Protein AF-A0A7Y3HN70-F1 (afdb_monomer_lite)

Secondary structure (DSSP, 8-state):
-PPPPHHHHHHHHHHHHHHHHHS-TT-SSSSHHHHHHHHHHHHHHHHHTT--HHHHHHHHHHHHHTTGGGG-

pLDDT: mean 93.92, std 8.89, range [46.66, 98.56]

Sequence (72 aa):
MGNKSEIEKKVSQYVKQLLADKLDKKRVYHSLDHTQRIVAAVDKIAEGNGLDDKEKQKLRIAAWFHDTGYIT

Radius of gyration: 12.66 Å; chains: 1; bounding box: 32×22×30 Å

Structure (mmCIF, N/CA/C/O backbone):
data_AF-A0A7Y3HN70-F1
#
_entry.id   AF-A0A7Y3HN70-F1
#
loop_
_atom_site.group_PDB
_atom_site.id
_atom_site.type_symbol
_atom_site.label_atom_id
_atom_site.label_alt_id
_atom_site.label_comp_id
_atom_site.label_asym_id
_atom_site.label_entity_id
_atom_site.label_seq_id
_atom_site.pdbx_PDB_ins_code
_atom_site.Cartn_x
_atom_site.Cartn_y
_atom_site.Cartn_z
_atom_site.occupancy
_atom_site.B_iso_or_equiv
_atom_site.auth_seq_id
_atom_site.auth_comp_id
_atom_site.auth_asym_id
_atom_site.auth_atom_id
_atom_site.pdbx_PDB_model_num
ATOM 1 N N . MET A 1 1 ? -18.319 4.318 0.734 1.00 46.66 1 MET A N 1
ATOM 2 C CA . MET A 1 1 ? -16.841 4.375 0.739 1.00 46.66 1 MET A CA 1
ATOM 3 C C . MET A 1 1 ? -16.423 5.456 1.722 1.00 46.66 1 MET A C 1
ATOM 5 O O . MET A 1 1 ? -16.696 6.619 1.461 1.00 46.66 1 MET A O 1
ATOM 9 N N . GLY A 1 2 ? -15.877 5.080 2.882 1.00 57.09 2 GLY A N 1
ATOM 10 C CA . GLY A 1 2 ? -15.393 6.049 3.871 1.00 57.09 2 GLY A CA 1
ATOM 11 C C . GLY A 1 2 ? -14.229 6.874 3.315 1.00 57.09 2 GLY A C 1
ATOM 12 O O . GLY A 1 2 ? -13.457 6.383 2.488 1.00 57.09 2 GLY A O 1
ATOM 13 N N . ASN A 1 3 ? -14.112 8.132 3.739 1.00 68.44 3 ASN A N 1
ATOM 14 C CA . ASN A 1 3 ? -12.973 8.970 3.369 1.00 68.44 3 ASN A CA 1
ATOM 15 C C . ASN A 1 3 ? -11.674 8.307 3.844 1.00 68.44 3 ASN A C 1
ATOM 17 O O . ASN A 1 3 ? -11.515 8.033 5.032 1.00 68.44 3 ASN A O 1
ATOM 21 N N . LYS A 1 4 ? -10.738 8.057 2.919 1.00 75.44 4 LYS A N 1
ATOM 22 C CA . LYS A 1 4 ? -9.409 7.540 3.271 1.00 75.44 4 LYS A CA 1
ATOM 23 C C . LYS A 1 4 ? -8.696 8.535 4.180 1.00 75.44 4 LYS A C 1
ATOM 25 O O . LYS A 1 4 ? -8.721 9.739 3.911 1.00 75.44 4 LYS A O 1
ATOM 30 N N . SER A 1 5 ? -8.033 8.024 5.213 1.00 91.69 5 SER A N 1
ATOM 31 C CA . SER A 1 5 ? -7.244 8.854 6.121 1.00 91.69 5 SER A CA 1
ATOM 32 C C . SER A 1 5 ? -6.075 9.539 5.404 1.00 91.69 5 SER A C 1
ATOM 34 O O . SER A 1 5 ? -5.618 9.102 4.343 1.00 91.69 5 SER A O 1
ATOM 36 N N . GLU A 1 6 ? -5.533 10.589 6.020 1.00 95.75 6 GLU A N 1
ATOM 37 C CA . GLU A 1 6 ? -4.357 11.291 5.494 1.00 95.75 6 GLU A CA 1
ATOM 38 C C . GLU A 1 6 ? -3.132 10.379 5.345 1.00 95.75 6 GLU A C 1
ATOM 40 O O . GLU A 1 6 ? -2.380 10.511 4.378 1.00 95.75 6 GLU A O 1
ATOM 45 N N . ILE A 1 7 ? -2.941 9.406 6.245 1.00 96.31 7 ILE A N 1
ATOM 46 C CA . ILE A 1 7 ? -1.828 8.456 6.131 1.00 96.31 7 ILE A CA 1
ATOM 47 C C . ILE A 1 7 ? -2.004 7.522 4.929 1.00 96.31 7 ILE A C 1
ATOM 49 O O . ILE A 1 7 ? -1.050 7.282 4.195 1.00 96.31 7 ILE A O 1
ATOM 53 N N . GLU A 1 8 ? -3.221 7.057 4.650 1.00 96.69 8 GLU A N 1
ATOM 54 C CA . GLU A 1 8 ? -3.488 6.184 3.501 1.00 96.69 8 GLU A CA 1
ATOM 55 C C . GLU A 1 8 ? -3.290 6.907 2.167 1.00 96.69 8 GLU A C 1
ATOM 57 O O . GLU A 1 8 ? -2.786 6.314 1.208 1.00 96.69 8 GLU A O 1
ATOM 62 N N . LYS A 1 9 ? -3.635 8.200 2.104 1.00 97.31 9 LYS A N 1
ATOM 63 C CA . LYS A 1 9 ? -3.338 9.040 0.936 1.00 97.31 9 LYS A CA 1
ATOM 64 C C . LYS A 1 9 ? -1.830 9.124 0.709 1.00 97.31 9 LYS A C 1
ATOM 66 O O . LYS A 1 9 ? -1.379 8.774 -0.383 1.00 97.31 9 LYS A O 1
ATOM 71 N N . LYS A 1 10 ? -1.061 9.480 1.748 1.00 98.38 10 LYS A N 1
ATOM 72 C CA . LYS A 1 10 ? 0.409 9.570 1.695 1.00 98.38 10 LYS A CA 1
ATOM 73 C C . LYS A 1 10 ? 1.058 8.251 1.274 1.00 98.38 10 LYS A C 1
ATOM 75 O O . LYS A 1 10 ? 1.898 8.252 0.382 1.00 98.38 10 LYS A O 1
ATOM 80 N N . VAL A 1 11 ? 0.628 7.130 1.856 1.00 98.44 11 VAL A N 1
ATOM 81 C CA . VAL A 1 11 ? 1.127 5.788 1.510 1.00 98.44 11 VAL A CA 1
ATOM 82 C C . VAL A 1 11 ? 0.858 5.463 0.042 1.00 98.44 11 VAL A C 1
ATOM 84 O O . VAL A 1 11 ? 1.777 5.089 -0.682 1.00 98.44 11 VAL A O 1
ATOM 87 N N . SER A 1 12 ? -0.378 5.661 -0.427 1.00 97.94 12 SER A N 1
ATOM 88 C CA . SER A 1 12 ? -0.724 5.360 -1.819 1.00 97.94 12 SER A CA 1
ATOM 89 C C . SER A 1 12 ? 0.050 6.216 -2.824 1.00 97.94 12 SER A C 1
ATOM 91 O O . SER A 1 12 ? 0.456 5.712 -3.867 1.00 97.94 12 SER A O 1
ATOM 93 N N . GLN A 1 13 ? 0.272 7.499 -2.520 1.00 98.38 13 GLN A N 1
ATOM 94 C CA . GLN A 1 13 ? 1.062 8.398 -3.361 1.00 98.38 13 GLN A CA 1
ATOM 95 C C . GLN A 1 13 ? 2.534 7.986 -3.383 1.00 98.38 13 GLN A C 1
ATOM 97 O O . GLN A 1 13 ? 3.116 7.887 -4.460 1.00 98.38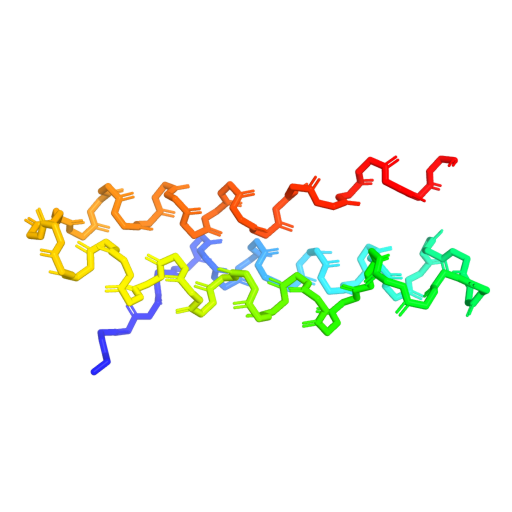 13 GLN A O 1
ATOM 102 N N . TYR A 1 14 ? 3.107 7.688 -2.215 1.00 98.44 14 TYR A N 1
ATOM 103 C CA . TYR A 1 14 ? 4.492 7.246 -2.097 1.00 98.44 14 TYR A CA 1
ATOM 104 C C . TYR A 1 14 ? 4.753 5.968 -2.900 1.00 98.44 14 TYR A C 1
ATOM 106 O O . TYR A 1 14 ? 5.667 5.940 -3.717 1.00 98.44 14 TYR A O 1
ATOM 114 N N . VAL A 1 15 ? 3.929 4.928 -2.726 1.00 98.31 15 VAL A N 1
ATOM 115 C CA . VAL A 1 15 ? 4.123 3.654 -3.437 1.00 98.31 15 VAL A CA 1
ATOM 116 C C . VAL A 1 15 ? 3.929 3.811 -4.943 1.00 98.31 15 VAL A C 1
ATOM 118 O O . VAL A 1 15 ? 4.710 3.256 -5.713 1.00 98.31 15 VAL A O 1
ATOM 121 N N . LYS A 1 16 ? 2.928 4.587 -5.381 1.00 98.06 16 LYS A N 1
ATOM 122 C CA . LYS A 1 16 ? 2.735 4.886 -6.809 1.00 98.06 16 LYS A CA 1
ATOM 123 C C . LYS A 1 16 ? 3.989 5.490 -7.425 1.00 98.06 16 LYS A C 1
ATOM 125 O O . LYS A 1 16 ? 4.422 5.020 -8.471 1.00 98.06 16 LYS A O 1
ATOM 130 N N . GLN A 1 17 ? 4.564 6.492 -6.764 1.00 98.12 17 GLN A N 1
ATOM 131 C CA . GLN A 1 17 ? 5.782 7.142 -7.232 1.00 98.12 17 GLN A CA 1
ATOM 132 C C . GLN A 1 17 ? 6.971 6.173 -7.210 1.00 98.12 17 GLN A C 1
ATOM 134 O O . GLN A 1 17 ? 7.679 6.048 -8.202 1.00 98.12 17 GLN A O 1
ATOM 139 N N . LEU A 1 18 ? 7.142 5.420 -6.120 1.00 97.50 18 LEU A N 1
ATOM 140 C CA . LEU A 1 18 ? 8.224 4.449 -5.969 1.00 97.50 18 LEU A CA 1
ATOM 141 C C . LEU A 1 18 ? 8.218 3.396 -7.086 1.00 97.50 18 LEU A C 1
ATOM 143 O O . LEU A 1 18 ? 9.250 3.154 -7.706 1.00 97.50 18 LEU A O 1
ATOM 147 N N . LEU A 1 19 ? 7.063 2.782 -7.353 1.00 96.19 19 LEU A N 1
ATOM 148 C CA . LEU A 1 19 ? 6.938 1.768 -8.399 1.00 96.19 19 LEU A CA 1
ATOM 149 C C . LEU A 1 19 ? 7.055 2.383 -9.799 1.00 96.19 19 LEU A C 1
ATOM 151 O O . LEU A 1 19 ? 7.659 1.767 -10.669 1.00 96.19 19 LEU A O 1
ATOM 155 N N . ALA A 1 20 ? 6.539 3.593 -10.024 1.00 94.25 20 ALA A N 1
ATOM 156 C CA . ALA A 1 20 ? 6.710 4.281 -11.304 1.00 94.25 20 ALA A CA 1
ATOM 157 C C . ALA A 1 20 ? 8.188 4.590 -11.612 1.00 94.25 20 ALA A C 1
ATOM 159 O O . ALA A 1 20 ? 8.608 4.467 -12.762 1.00 94.25 20 ALA A O 1
ATOM 160 N N . ASP A 1 21 ? 8.968 4.953 -10.590 1.00 95.50 21 ASP A N 1
ATOM 161 C CA . ASP A 1 21 ? 10.360 5.381 -10.752 1.00 95.50 21 ASP A CA 1
ATOM 162 C C . ASP A 1 21 ? 11.363 4.227 -10.750 1.00 95.50 21 ASP A C 1
ATOM 164 O O . ASP A 1 21 ? 12.417 4.325 -11.382 1.00 95.50 21 ASP A O 1
ATOM 168 N N . LYS A 1 22 ? 11.096 3.167 -9.978 1.00 96.06 22 LYS A N 1
ATOM 169 C CA . LYS A 1 22 ? 12.100 2.138 -9.656 1.00 96.06 22 LYS A CA 1
ATOM 170 C C . LYS A 1 22 ? 11.780 0.748 -10.185 1.00 96.06 22 LYS A C 1
ATOM 172 O O . LYS A 1 22 ? 12.684 -0.077 -1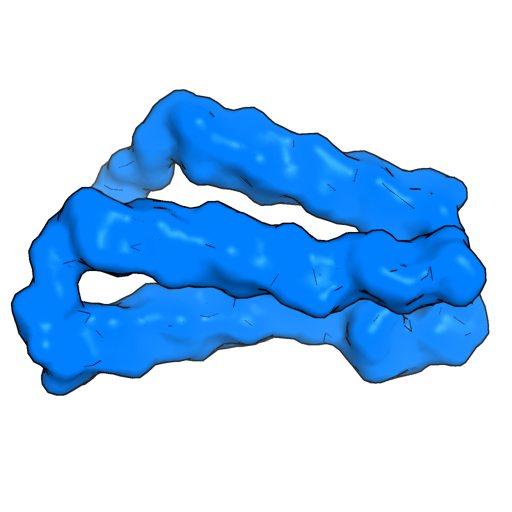0.256 1.00 96.06 22 LYS A O 1
ATOM 177 N N . LEU A 1 23 ? 10.533 0.458 -10.543 1.00 94.62 23 LEU A N 1
ATOM 178 C CA . LEU A 1 23 ? 10.176 -0.868 -11.033 1.00 94.62 23 LEU A CA 1
ATOM 179 C C . LEU A 1 23 ? 10.637 -1.047 -12.486 1.00 94.62 23 LEU A C 1
ATOM 181 O O . LEU A 1 23 ? 10.324 -0.227 -13.351 1.00 94.62 23 LEU A O 1
ATOM 185 N N . ASP A 1 24 ? 11.344 -2.143 -12.776 1.00 92.25 24 ASP A N 1
ATOM 186 C CA . ASP A 1 24 ? 11.691 -2.494 -14.156 1.00 92.25 24 ASP A CA 1
ATOM 187 C C . ASP A 1 24 ? 10.409 -2.663 -14.991 1.00 92.25 24 ASP A C 1
ATOM 189 O O . ASP A 1 24 ? 9.532 -3.462 -14.658 1.00 92.25 24 ASP A O 1
ATOM 193 N N . LYS A 1 25 ? 10.323 -1.943 -16.115 1.00 86.31 25 LYS A N 1
ATOM 194 C CA . LYS A 1 25 ? 9.201 -1.995 -17.066 1.00 86.31 25 LYS A CA 1
ATOM 195 C C . LYS A 1 25 ? 8.969 -3.390 -17.654 1.00 86.31 25 LYS A C 1
ATOM 197 O O . LYS A 1 25 ? 7.892 -3.650 -18.181 1.00 86.31 25 LYS A O 1
ATOM 202 N N . LYS A 1 26 ? 9.953 -4.291 -17.572 1.00 89.31 26 LYS A N 1
ATOM 203 C CA . LYS A 1 26 ? 9.807 -5.707 -17.946 1.00 89.31 26 LYS A CA 1
ATOM 204 C C . LYS A 1 26 ? 8.975 -6.510 -16.940 1.00 89.31 26 LYS A C 1
ATOM 206 O O . LYS A 1 26 ? 8.568 -7.628 -17.254 1.00 89.31 26 LYS A O 1
ATOM 211 N N . ARG A 1 27 ? 8.703 -5.983 -15.740 1.00 86.06 27 ARG A N 1
ATOM 212 C CA . ARG A 1 27 ? 7.842 -6.649 -14.755 1.00 86.06 27 ARG A CA 1
ATOM 213 C C . ARG A 1 27 ? 6.371 -6.495 -15.137 1.00 86.06 27 ARG A C 1
ATOM 215 O O . ARG A 1 27 ? 5.754 -5.459 -14.923 1.00 86.06 27 ARG A O 1
ATOM 222 N N . VAL A 1 28 ? 5.806 -7.579 -15.663 1.00 87.06 28 VAL A N 1
ATOM 223 C CA . VAL A 1 28 ? 4.409 -7.643 -16.129 1.00 87.06 28 VAL A CA 1
ATOM 224 C C . VAL A 1 28 ? 3.398 -8.057 -15.052 1.00 87.06 28 VAL A C 1
ATOM 226 O O . VAL A 1 28 ? 2.199 -7.907 -15.263 1.00 87.06 28 VAL A O 1
ATOM 229 N N . TYR A 1 29 ? 3.857 -8.586 -13.911 1.00 89.06 29 TYR A N 1
ATOM 230 C CA . TYR A 1 29 ? 2.983 -9.053 -12.827 1.00 89.06 29 TYR A CA 1
ATOM 231 C C . TYR A 1 29 ? 3.044 -8.136 -11.603 1.00 89.06 29 TYR A C 1
ATOM 233 O O . TYR A 1 29 ? 2.125 -7.340 -11.431 1.00 89.06 29 TYR A O 1
ATOM 241 N N . HIS A 1 30 ? 4.127 -8.188 -10.813 1.00 92.50 30 HIS A N 1
ATOM 242 C CA . HIS A 1 30 ? 4.356 -7.301 -9.661 1.00 92.50 30 HIS A CA 1
ATOM 243 C C . HIS A 1 30 ? 4.564 -5.861 -10.140 1.00 92.50 30 HIS A C 1
ATOM 245 O O . HIS A 1 30 ? 5.686 -5.431 -10.390 1.00 92.50 30 HIS A O 1
ATOM 251 N N . SER A 1 31 ? 3.446 -5.176 -10.361 1.00 92.81 31 SER A N 1
ATOM 252 C CA . SER A 1 31 ? 3.290 -3.892 -11.038 1.00 92.81 31 SER A CA 1
ATOM 253 C C . SER A 1 31 ? 2.336 -3.013 -10.243 1.00 92.81 31 SER A C 1
ATOM 255 O O . SER A 1 31 ? 1.567 -3.509 -9.420 1.00 92.81 31 SER A O 1
ATOM 257 N N . LEU A 1 32 ? 2.323 -1.709 -10.531 1.00 94.81 32 LEU A N 1
ATOM 258 C CA . LEU A 1 32 ? 1.401 -0.793 -9.861 1.00 94.81 32 LEU A CA 1
ATOM 259 C C . LEU A 1 32 ? -0.071 -1.230 -10.001 1.00 94.81 32 LEU A C 1
ATOM 261 O O . LEU A 1 32 ? -0.834 -1.143 -9.040 1.00 94.81 32 LEU A O 1
ATOM 265 N N . ASP A 1 33 ? -0.460 -1.741 -11.170 1.00 95.62 33 ASP A N 1
ATOM 266 C CA . ASP A 1 33 ? -1.812 -2.254 -11.400 1.00 95.62 33 ASP A CA 1
ATOM 267 C C . ASP A 1 33 ? -2.127 -3.469 -10.506 1.00 95.62 33 ASP A C 1
ATOM 269 O O . ASP A 1 33 ? -3.203 -3.540 -9.904 1.00 95.62 33 ASP A O 1
ATOM 273 N N . HIS A 1 34 ? -1.178 -4.401 -10.353 1.00 97.00 34 HIS A N 1
ATOM 274 C CA . HIS A 1 34 ? -1.329 -5.521 -9.422 1.00 97.00 34 HIS A CA 1
ATOM 275 C C . HIS A 1 34 ? -1.500 -5.028 -7.985 1.00 97.00 34 HIS A C 1
ATOM 277 O O . HIS A 1 34 ? -2.480 -5.391 -7.332 1.00 97.00 34 HIS A O 1
ATOM 283 N N . THR A 1 35 ? -0.637 -4.118 -7.528 1.00 97.50 35 THR A N 1
ATOM 284 C CA . THR A 1 35 ? -0.735 -3.525 -6.190 1.00 97.50 35 THR A CA 1
ATOM 285 C C . THR A 1 35 ? -2.105 -2.880 -5.948 1.00 97.50 35 THR A C 1
ATOM 287 O O . THR A 1 35 ? -2.728 -3.109 -4.911 1.00 97.50 35 THR A O 1
ATOM 290 N N . GLN A 1 36 ? -2.643 -2.130 -6.917 1.00 97.50 36 GLN A N 1
ATOM 291 C CA . GLN A 1 36 ? -3.972 -1.517 -6.804 1.00 97.50 36 GLN A CA 1
ATOM 292 C C . GLN A 1 36 ? -5.101 -2.552 -6.716 1.00 97.50 36 GLN A C 1
ATOM 294 O O . GLN A 1 36 ? -6.028 -2.378 -5.915 1.00 97.50 36 GLN A O 1
ATOM 299 N N . ARG A 1 37 ? -5.022 -3.638 -7.497 1.00 98.12 37 ARG A N 1
ATOM 300 C CA . ARG A 1 37 ? -5.978 -4.753 -7.421 1.00 98.12 37 ARG A CA 1
ATOM 301 C C . ARG A 1 37 ? -5.937 -5.443 -6.059 1.00 98.12 37 ARG A C 1
ATOM 303 O O . ARG A 1 37 ? -7.000 -5.732 -5.511 1.00 98.12 37 ARG A O 1
ATOM 310 N N . ILE A 1 38 ? -4.749 -5.648 -5.486 1.00 98.12 38 ILE A N 1
ATOM 311 C CA . ILE A 1 38 ? -4.589 -6.249 -4.154 1.00 98.12 38 ILE A CA 1
ATOM 312 C C . ILE A 1 38 ? -5.170 -5.347 -3.059 1.00 98.12 38 ILE A C 1
ATOM 314 O O . ILE A 1 38 ? -5.922 -5.836 -2.220 1.00 98.12 38 ILE A O 1
ATOM 318 N N . VAL A 1 39 ? -4.935 -4.031 -3.102 1.00 98.00 39 VAL A N 1
ATOM 319 C CA . VAL A 1 39 ? -5.555 -3.083 -2.152 1.00 98.00 39 VAL A CA 1
ATOM 320 C C . VAL A 1 39 ? -7.089 -3.162 -2.205 1.00 98.00 39 VAL A C 1
ATOM 322 O O . VAL A 1 39 ? -7.736 -3.198 -1.160 1.00 98.00 39 VAL A O 1
ATOM 325 N N . ALA A 1 40 ? -7.682 -3.238 -3.402 1.00 97.62 40 ALA A N 1
ATOM 326 C CA . ALA A 1 40 ? -9.134 -3.366 -3.557 1.00 97.62 40 ALA A CA 1
ATOM 327 C C . ALA A 1 40 ? -9.675 -4.734 -3.094 1.00 97.62 40 ALA A C 1
ATOM 329 O O . ALA A 1 40 ? -10.779 -4.814 -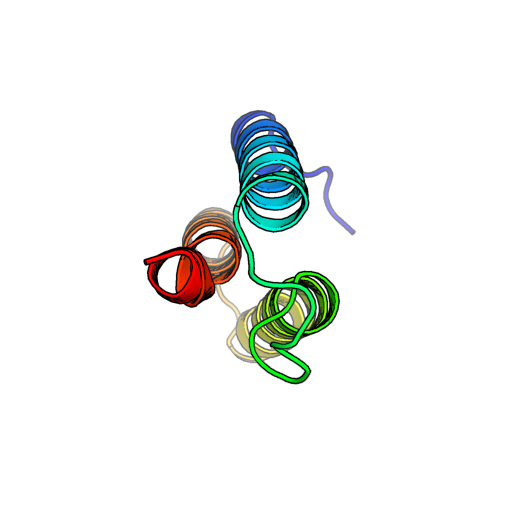2.556 1.00 97.62 40 ALA A O 1
ATOM 330 N N . ALA A 1 41 ? -8.919 -5.815 -3.302 1.00 98.25 41 ALA A N 1
ATOM 331 C CA . ALA A 1 41 ? -9.284 -7.145 -2.819 1.00 98.25 41 ALA A CA 1
ATOM 332 C C . ALA A 1 41 ? -9.254 -7.214 -1.286 1.00 98.25 41 ALA A C 1
ATOM 334 O O . ALA A 1 41 ? -10.172 -7.767 -0.682 1.00 98.25 41 ALA A O 1
ATOM 335 N N . VAL A 1 42 ? -8.247 -6.598 -0.662 1.00 98.00 42 VAL A N 1
ATOM 336 C CA . VAL A 1 42 ? -8.139 -6.477 0.795 1.00 98.00 42 VAL A CA 1
ATOM 337 C C . VAL A 1 42 ? -9.357 -5.779 1.390 1.00 98.00 42 VAL A C 1
ATOM 339 O O . VAL A 1 42 ? -9.894 -6.277 2.374 1.00 98.00 42 VAL A O 1
ATOM 342 N N . ASP A 1 43 ? -9.843 -4.697 0.775 1.00 95.62 43 ASP A N 1
ATOM 343 C CA . ASP A 1 43 ? -11.062 -4.019 1.236 1.00 95.62 43 ASP A CA 1
ATOM 344 C C . ASP A 1 43 ? -12.277 -4.958 1.217 1.00 95.62 43 ASP A C 1
ATOM 346 O O . ASP A 1 43 ? -12.956 -5.101 2.233 1.00 95.62 43 ASP A O 1
ATOM 350 N N . LYS A 1 44 ? -12.501 -5.674 0.106 1.00 97.69 44 LYS A N 1
ATOM 351 C CA . LYS A 1 44 ? -13.620 -6.625 -0.023 1.00 97.69 44 LYS A CA 1
ATOM 352 C C . LYS A 1 44 ? -13.551 -7.754 1.007 1.00 97.69 44 LYS A C 1
ATOM 354 O O . LYS A 1 44 ? -14.563 -8.114 1.605 1.00 97.69 44 LYS A O 1
ATOM 359 N N . ILE A 1 45 ? -12.363 -8.323 1.213 1.00 98.31 45 ILE A N 1
ATOM 360 C CA . ILE A 1 45 ? -12.161 -9.419 2.168 1.00 98.31 45 ILE A CA 1
ATOM 361 C C . ILE A 1 45 ? -12.347 -8.907 3.599 1.00 98.31 45 ILE A C 1
ATOM 363 O O . ILE A 1 45 ? -13.039 -9.546 4.388 1.00 98.31 45 ILE A O 1
ATOM 367 N N . ALA A 1 46 ? -11.777 -7.751 3.940 1.00 97.62 46 ALA A N 1
ATOM 368 C CA . ALA A 1 46 ? -11.890 -7.168 5.272 1.00 97.62 46 ALA A CA 1
ATOM 369 C C . ALA A 1 46 ? -13.336 -6.777 5.620 1.00 97.62 46 ALA A C 1
ATOM 371 O O . ALA A 1 46 ? -13.761 -6.954 6.760 1.00 97.62 46 ALA A O 1
ATOM 372 N N . GLU A 1 47 ? -14.106 -6.286 4.644 1.00 95.62 47 GLU A N 1
ATOM 373 C CA . GLU A 1 47 ? -15.549 -6.067 4.786 1.00 95.62 47 GLU A CA 1
ATOM 374 C C . GLU A 1 47 ? -16.298 -7.376 5.061 1.00 95.62 47 GLU A C 1
ATOM 376 O O . GLU A 1 47 ? -17.055 -7.441 6.027 1.00 95.62 47 GLU A O 1
ATOM 381 N N . GLY A 1 48 ? -16.037 -8.433 4.283 1.00 97.75 48 GLY A N 1
ATOM 382 C CA . GLY A 1 48 ? -16.659 -9.748 4.482 1.00 97.75 48 GLY A CA 1
ATOM 383 C C . GLY A 1 48 ? -16.311 -10.421 5.817 1.00 97.75 48 GLY A C 1
ATOM 384 O O . GLY A 1 48 ? -17.076 -11.251 6.294 1.00 97.75 48 GLY A O 1
ATOM 385 N N . ASN A 1 49 ? -15.189 -10.041 6.436 1.00 97.88 49 ASN A N 1
ATOM 386 C CA . ASN A 1 49 ? -14.764 -10.523 7.754 1.00 97.88 49 ASN A CA 1
ATOM 387 C C . ASN A 1 49 ? -15.193 -9.603 8.911 1.00 97.88 49 ASN A C 1
ATOM 389 O O . ASN A 1 49 ? -14.850 -9.874 10.058 1.00 97.88 49 ASN A O 1
ATOM 393 N N . GLY A 1 50 ? -15.922 -8.515 8.637 1.00 96.75 50 GLY A N 1
ATOM 394 C CA . GLY A 1 50 ? -16.414 -7.611 9.679 1.00 96.75 50 GLY A CA 1
ATOM 395 C C . GLY A 1 50 ? -15.320 -6.827 10.412 1.00 96.75 50 GLY A C 1
ATOM 396 O O . GLY A 1 50 ? -15.545 -6.409 11.543 1.00 96.75 50 GLY A O 1
ATOM 397 N N . LEU A 1 51 ? -14.153 -6.622 9.786 1.00 97.75 51 LEU A N 1
ATOM 398 C CA . LEU A 1 51 ? -13.041 -5.897 10.407 1.00 97.75 51 LEU A CA 1
ATOM 399 C C . LEU A 1 51 ? -13.381 -4.420 10.636 1.00 97.75 51 LEU A C 1
ATOM 401 O O . LEU A 1 51 ? -14.097 -3.796 9.836 1.00 97.75 51 LEU A O 1
ATOM 405 N N . ASP A 1 52 ? -12.817 -3.845 11.696 1.00 96.50 52 ASP A N 1
ATOM 406 C CA . ASP A 1 52 ? -13.001 -2.429 12.001 1.00 96.50 52 ASP A CA 1
ATOM 407 C C . ASP A 1 52 ? -12.189 -1.520 11.053 1.00 96.50 52 ASP A C 1
ATOM 409 O O . ASP A 1 52 ? -11.347 -1.963 10.261 1.00 96.50 52 ASP A O 1
ATOM 413 N N . ASP A 1 53 ? -12.450 -0.212 11.094 1.00 94.31 53 ASP A N 1
ATOM 414 C CA . ASP A 1 53 ? -11.788 0.748 10.203 1.00 94.31 53 ASP A CA 1
ATOM 415 C C . ASP A 1 53 ? -10.270 0.834 10.424 1.00 94.31 53 ASP A C 1
ATOM 417 O O . ASP A 1 53 ? -9.516 1.092 9.478 1.00 94.31 53 ASP A O 1
ATOM 421 N N . LYS A 1 54 ? -9.802 0.593 11.653 1.00 95.44 54 LYS A N 1
ATOM 422 C CA . LYS A 1 54 ? -8.385 0.642 12.024 1.00 95.44 54 LYS A CA 1
ATOM 423 C C . LYS A 1 54 ? -7.649 -0.598 11.519 1.00 95.44 54 LYS A C 1
ATOM 425 O O . LYS A 1 54 ? -6.527 -0.485 11.026 1.00 95.44 54 LYS A O 1
ATOM 430 N N . GLU A 1 55 ? -8.265 -1.769 11.604 1.00 97.56 55 GLU A N 1
ATOM 431 C CA . GLU A 1 55 ? -7.772 -3.021 11.031 1.00 97.56 55 GLU A CA 1
ATOM 432 C C . GLU A 1 55 ? -7.725 -2.942 9.505 1.00 97.56 55 GLU A C 1
ATOM 434 O O . GLU A 1 55 ? -6.674 -3.182 8.905 1.00 97.56 55 GLU A O 1
ATOM 439 N N . LYS A 1 56 ? -8.818 -2.492 8.878 1.00 97.00 56 LYS A N 1
ATOM 440 C CA . LYS A 1 56 ? -8.888 -2.240 7.432 1.00 97.00 56 LYS A CA 1
ATOM 441 C C . LYS A 1 56 ? -7.792 -1.283 6.963 1.00 97.00 56 LYS A C 1
ATOM 443 O O . LYS A 1 56 ? -7.128 -1.544 5.961 1.00 97.00 56 LYS A O 1
ATOM 448 N N . GLN A 1 57 ? -7.555 -0.195 7.698 1.00 96.94 57 GLN A N 1
ATOM 449 C CA . GLN A 1 57 ? -6.482 0.752 7.393 1.00 96.94 57 GLN A CA 1
ATOM 450 C C . GLN A 1 57 ? -5.097 0.094 7.433 1.00 96.94 57 GLN A C 1
ATOM 452 O O . GLN A 1 57 ? -4.311 0.292 6.505 1.00 96.94 57 GLN A O 1
ATOM 457 N N . LYS A 1 58 ? -4.789 -0.701 8.468 1.00 97.94 58 LYS A N 1
ATOM 458 C CA . LYS A 1 58 ? -3.507 -1.424 8.559 1.00 97.94 58 LYS A CA 1
ATOM 459 C C . LYS A 1 58 ? -3.312 -2.365 7.372 1.00 97.94 58 LYS A C 1
ATOM 461 O O . LYS A 1 58 ? -2.240 -2.361 6.770 1.00 97.94 58 LYS A O 1
ATOM 466 N N . LEU A 1 59 ? -4.348 -3.123 7.009 1.00 98.25 59 LEU A N 1
ATOM 467 C CA . LEU A 1 59 ? -4.292 -4.045 5.876 1.00 98.25 59 LEU A CA 1
ATOM 468 C C . LEU A 1 59 ? -4.100 -3.309 4.547 1.00 98.25 59 LEU A C 1
ATOM 470 O O . LEU A 1 59 ? -3.263 -3.718 3.748 1.00 98.25 59 LEU A O 1
ATOM 474 N N . ARG A 1 60 ? -4.800 -2.190 4.320 1.00 98.06 60 ARG A N 1
ATOM 475 C CA . ARG A 1 60 ? -4.598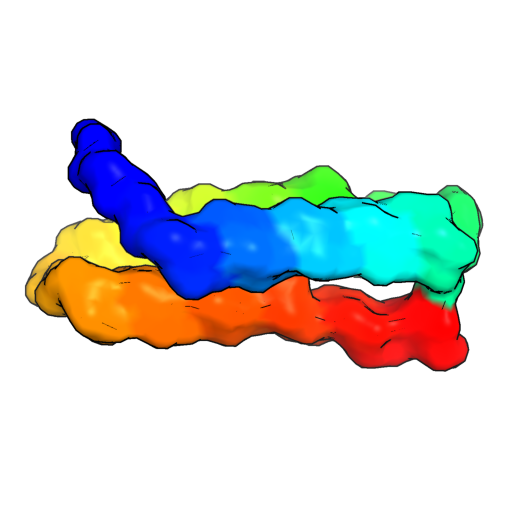 -1.361 3.121 1.00 98.06 60 ARG A CA 1
ATOM 476 C C . ARG A 1 60 ? -3.178 -0.810 3.033 1.00 98.06 60 ARG A C 1
ATOM 478 O O . ARG A 1 60 ? -2.602 -0.802 1.949 1.00 98.06 60 ARG A O 1
ATOM 485 N N . ILE A 1 61 ? -2.612 -0.351 4.150 1.00 98.38 61 ILE A N 1
ATOM 486 C CA . ILE A 1 61 ? -1.225 0.132 4.193 1.00 98.38 61 ILE A CA 1
ATOM 487 C C . ILE A 1 61 ? -0.259 -1.007 3.845 1.00 98.38 61 ILE A C 1
ATOM 489 O O . ILE A 1 61 ? 0.591 -0.825 2.978 1.00 98.38 61 ILE A O 1
ATOM 493 N N . ALA A 1 62 ? -0.422 -2.190 4.445 1.00 98.56 62 ALA A N 1
ATOM 494 C CA . ALA A 1 62 ? 0.399 -3.358 4.123 1.00 98.56 62 ALA A CA 1
ATOM 495 C C . ALA A 1 62 ? 0.275 -3.765 2.643 1.00 98.56 62 ALA A C 1
ATOM 497 O O . ALA A 1 62 ? 1.282 -4.004 1.980 1.00 98.56 62 ALA A O 1
ATOM 498 N N . ALA A 1 63 ? -0.944 -3.766 2.098 1.00 98.50 63 ALA A N 1
ATOM 499 C CA . ALA A 1 63 ? -1.219 -4.086 0.700 1.00 98.50 63 ALA A CA 1
ATOM 500 C C . ALA A 1 63 ? -0.545 -3.118 -0.281 1.00 98.50 63 ALA A C 1
ATOM 502 O O . ALA A 1 63 ? -0.080 -3.546 -1.334 1.00 98.50 63 ALA A O 1
ATOM 503 N N . TRP A 1 64 ? -0.439 -1.831 0.060 1.00 98.50 64 TRP A N 1
ATOM 504 C CA . TRP A 1 64 ? 0.334 -0.887 -0.748 1.00 98.50 64 TRP A CA 1
ATOM 505 C C . TRP A 1 64 ? 1.819 -1.258 -0.791 1.00 98.50 64 TRP A C 1
ATOM 507 O O . TRP A 1 64 ? 2.419 -1.221 -1.855 1.00 98.50 64 TRP A O 1
ATOM 517 N N . PHE A 1 65 ? 2.419 -1.654 0.329 1.00 98.38 65 PHE A N 1
ATOM 518 C CA . PHE A 1 65 ? 3.858 -1.929 0.381 1.00 98.38 65 PHE A CA 1
ATOM 519 C C . PHE A 1 65 ? 4.272 -3.339 -0.064 1.00 98.38 65 PHE A C 1
ATOM 521 O O . PHE A 1 65 ? 5.458 -3.574 -0.266 1.00 98.38 65 PHE A O 1
ATOM 528 N N . HIS A 1 66 ? 3.341 -4.280 -0.233 1.00 97.88 66 HIS A N 1
ATOM 529 C CA . HIS A 1 66 ? 3.693 -5.697 -0.405 1.00 97.88 66 HIS A CA 1
ATOM 530 C C . HIS A 1 66 ? 4.601 -5.989 -1.619 1.00 9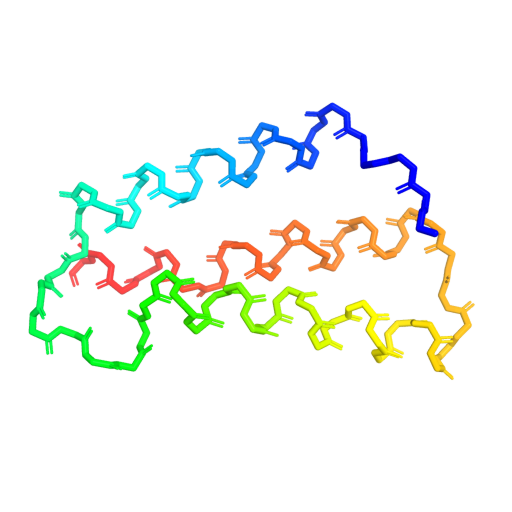7.88 66 HIS A C 1
ATOM 532 O O . HIS A 1 66 ? 5.449 -6.874 -1.545 1.00 97.88 66 HIS A O 1
ATOM 538 N N . ASP A 1 67 ? 4.470 -5.208 -2.697 1.00 96.81 67 ASP A N 1
ATOM 539 C CA . ASP A 1 67 ? 5.251 -5.363 -3.930 1.00 96.81 67 ASP A CA 1
ATOM 540 C C . ASP A 1 67 ? 6.520 -4.509 -3.980 1.00 96.81 67 ASP A C 1
ATOM 542 O O . ASP A 1 67 ? 7.313 -4.626 -4.918 1.00 96.81 67 ASP A O 1
ATOM 546 N N . THR A 1 68 ? 6.760 -3.623 -3.009 1.00 96.38 68 THR A N 1
ATOM 547 C CA . THR A 1 68 ? 7.876 -2.670 -3.127 1.00 96.38 68 THR A CA 1
ATOM 548 C C . THR A 1 68 ? 9.241 -3.349 -3.078 1.00 96.38 68 THR A C 1
ATOM 550 O O . THR A 1 68 ? 10.221 -2.749 -3.492 1.00 96.38 68 THR A O 1
ATOM 553 N N . GLY A 1 69 ? 9.318 -4.606 -2.632 1.00 94.44 69 GLY A N 1
ATOM 554 C CA . GLY A 1 69 ? 10.534 -5.421 -2.703 1.00 94.44 69 GLY A CA 1
ATOM 555 C C . GLY A 1 69 ? 10.945 -5.831 -4.124 1.00 94.44 69 GLY A C 1
ATOM 556 O O . GLY A 1 69 ? 12.076 -6.247 -4.319 1.00 94.44 69 GLY A O 1
ATOM 557 N N . TYR A 1 70 ? 10.082 -5.689 -5.135 1.00 93.75 70 TYR A N 1
ATOM 558 C CA . TYR A 1 70 ? 10.412 -6.045 -6.523 1.00 93.75 70 TYR A CA 1
ATOM 559 C C . TYR A 1 70 ? 11.214 -4.974 -7.280 1.00 93.75 70 TYR A C 1
ATOM 561 O O 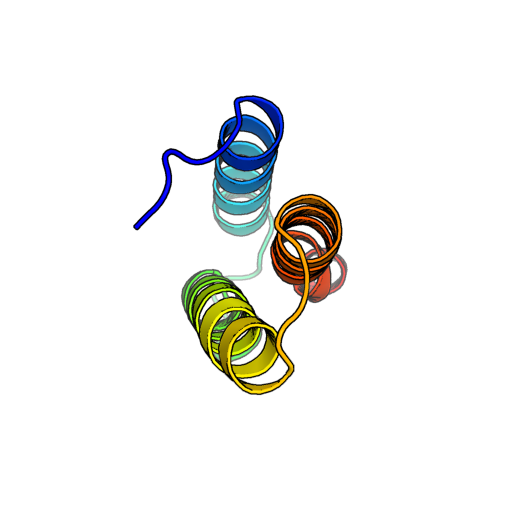. TYR A 1 70 ? 11.568 -5.183 -8.442 1.00 93.75 70 TYR A O 1
ATOM 569 N N . ILE A 1 71 ? 11.504 -3.833 -6.652 1.00 92.12 71 ILE A N 1
ATOM 570 C CA . ILE A 1 71 ? 12.319 -2.761 -7.246 1.00 92.12 71 ILE A CA 1
ATOM 571 C C . ILE A 1 71 ? 13.833 -2.987 -7.096 1.00 92.12 71 ILE A C 1
ATOM 573 O O . ILE A 1 71 ? 14.612 -2.165 -7.573 1.00 92.12 71 ILE A O 1
ATOM 577 N N . THR A 1 72 ? 14.240 -4.052 -6.399 1.00 79.75 72 THR A N 1
ATOM 578 C CA . THR A 1 72 ? 15.639 -4.494 -6.285 1.00 79.75 72 THR A CA 1
ATOM 579 C C . THR A 1 72 ? 16.029 -5.438 -7.409 1.00 79.75 72 THR A C 1
ATOM 581 O O . THR A 1 72 ? 15.161 -6.257 -7.811 1.00 79.75 72 THR A O 1
#

Foldseek 3Di:
DDDDDPVLVVLLVVLVVLQVVQADPPPPALGNVNLVVQLVVLLVVCVVVVHDPVVNNVSSSCSSCVSSVNSD